Protein AF-A0A9E4UI72-F1 (afdb_monomer)

Foldseek 3Di:
DPPDDPVVVVVVVVVVVVVVVCPVVDPDDADDDPPCVVVSVVVVVVVVVCQVPDPDHDDDDDD

Structure (mmCIF, N/CA/C/O backbone):
data_AF-A0A9E4UI72-F1
#
_entry.id   AF-A0A9E4UI72-F1
#
loop_
_atom_site.group_PDB
_atom_site.id
_atom_site.type_symbol
_atom_site.label_atom_id
_atom_site.label_alt_id
_atom_site.label_comp_id
_atom_site.label_asym_id
_atom_site.label_entity_id
_atom_site.label_seq_id
_atom_site.pdbx_PDB_ins_code
_atom_site.Cartn_x
_atom_site.Cartn_y
_atom_site.Cartn_z
_atom_site.occupancy
_atom_site.B_iso_or_equiv
_atom_site.auth_seq_id
_atom_site.auth_comp_id
_atom_site.auth_asym_id
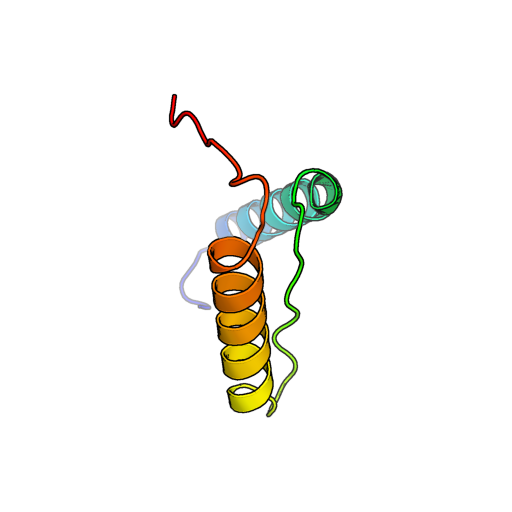_atom_site.auth_atom_id
_atom_site.pdbx_PDB_model_num
ATOM 1 N N . ARG A 1 1 ? 2.295 6.547 -19.823 1.00 64.69 1 ARG A N 1
ATOM 2 C CA . ARG A 1 1 ? 3.688 6.021 -19.836 1.00 64.69 1 ARG A CA 1
ATOM 3 C C . ARG A 1 1 ? 4.107 5.797 -21.288 1.00 64.69 1 ARG A C 1
ATOM 5 O O . ARG A 1 1 ? 3.209 5.687 -22.111 1.00 64.69 1 ARG A O 1
ATOM 12 N N . MET A 1 2 ? 5.416 5.695 -21.567 1.00 71.50 2 MET A N 1
ATOM 13 C CA . MET A 1 2 ? 6.029 5.450 -22.897 1.00 71.50 2 MET A CA 1
ATOM 14 C C . MET A 1 2 ? 6.231 6.669 -23.817 1.00 71.50 2 MET A C 1
ATOM 16 O O . MET A 1 2 ? 6.397 6.513 -25.020 1.00 71.50 2 MET A O 1
ATOM 20 N N . THR A 1 3 ? 6.252 7.877 -23.256 1.00 88.81 3 THR A N 1
ATOM 21 C CA . THR A 1 3 ? 6.624 9.116 -23.971 1.00 88.81 3 THR A CA 1
ATOM 22 C C . THR A 1 3 ? 7.925 9.730 -23.446 1.00 88.81 3 THR A C 1
ATOM 24 O O . THR A 1 3 ? 8.313 10.803 -23.888 1.00 88.81 3 THR A O 1
ATOM 27 N N . GLU A 1 4 ? 8.552 9.079 -22.468 1.00 89.75 4 GLU A N 1
ATOM 28 C CA . GLU A 1 4 ? 9.802 9.499 -21.827 1.00 89.75 4 GLU A CA 1
ATOM 29 C C . GLU A 1 4 ? 11.008 9.039 -22.659 1.00 89.75 4 GLU A C 1
ATOM 31 O O . GLU A 1 4 ? 10.937 8.020 -23.358 1.00 89.75 4 GLU A O 1
ATOM 36 N N . ALA A 1 5 ? 12.112 9.782 -22.593 1.00 93.38 5 ALA A N 1
ATOM 37 C CA . ALA A 1 5 ? 13.359 9.364 -23.219 1.00 93.38 5 ALA A CA 1
ATOM 38 C C . ALA A 1 5 ? 13.920 8.106 -22.518 1.00 93.38 5 ALA A C 1
ATOM 40 O O . ALA A 1 5 ? 13.665 7.899 -21.329 1.00 93.38 5 ALA A O 1
ATOM 41 N N . PRO A 1 6 ? 14.732 7.271 -23.197 1.00 92.25 6 PRO A N 1
ATOM 42 C CA . PRO A 1 6 ? 15.270 6.044 -22.599 1.00 92.25 6 PRO A CA 1
ATOM 43 C C . PRO A 1 6 ? 16.017 6.269 -21.275 1.00 92.25 6 PRO A C 1
ATOM 45 O O . PRO A 1 6 ? 15.785 5.545 -20.312 1.00 92.25 6 PRO A O 1
ATOM 48 N N . ALA A 1 7 ? 16.836 7.322 -21.194 1.00 93.19 7 ALA A N 1
ATOM 49 C CA . ALA A 1 7 ? 17.574 7.667 -19.978 1.00 93.19 7 ALA A CA 1
ATOM 50 C C . ALA A 1 7 ? 16.652 8.070 -18.809 1.00 93.19 7 ALA A C 1
ATOM 52 O O . ALA A 1 7 ? 16.939 7.770 -17.653 1.00 93.19 7 ALA A O 1
ATOM 53 N N . GLU A 1 8 ? 15.521 8.718 -19.099 1.00 94.19 8 GLU A N 1
ATOM 54 C CA . GLU A 1 8 ? 14.526 9.085 -18.085 1.00 94.19 8 GLU A CA 1
ATOM 55 C C . GLU A 1 8 ? 13.791 7.843 -17.565 1.00 94.19 8 GLU A C 1
ATOM 57 O O . GLU A 1 8 ? 13.564 7.714 -16.361 1.00 94.19 8 GLU A O 1
ATOM 62 N N . ALA A 1 9 ? 13.482 6.887 -18.451 1.00 92.94 9 ALA A N 1
ATOM 63 C CA . ALA A 1 9 ? 12.894 5.609 -18.061 1.00 92.94 9 ALA A CA 1
ATOM 64 C C . ALA A 1 9 ? 13.836 4.793 -17.162 1.00 92.94 9 ALA A C 1
ATOM 66 O O . ALA A 1 9 ? 13.384 4.225 -16.166 1.00 92.94 9 ALA A O 1
ATOM 67 N N . GLU A 1 10 ? 15.128 4.739 -17.500 1.00 94.50 10 GLU A N 1
ATOM 68 C CA . GLU A 1 10 ? 16.154 4.065 -16.697 1.00 94.50 10 GLU A CA 1
ATOM 69 C C . GLU A 1 10 ? 16.279 4.694 -15.308 1.00 94.50 10 GLU A C 1
ATOM 71 O O . GLU A 1 10 ? 16.206 3.977 -14.309 1.00 94.50 10 GLU A O 1
ATOM 76 N N . LEU A 1 11 ? 16.358 6.027 -15.237 1.00 94.94 11 LEU A N 1
ATOM 77 C CA . LEU A 1 11 ? 16.392 6.761 -13.972 1.00 94.94 11 LEU A CA 1
ATOM 78 C C . LEU A 1 11 ? 15.137 6.497 -13.126 1.00 94.94 11 LEU A C 1
ATOM 80 O O . LEU A 1 11 ? 15.219 6.252 -11.924 1.00 94.94 11 LEU A O 1
ATOM 84 N N . ARG A 1 12 ? 13.950 6.490 -13.742 1.00 94.94 12 ARG A N 1
ATOM 85 C CA . ARG A 1 12 ? 12.700 6.199 -13.029 1.00 94.94 12 ARG A CA 1
ATOM 86 C C . ARG A 1 12 ? 12.674 4.772 -12.476 1.00 94.94 12 ARG A C 1
ATOM 88 O O . ARG A 1 12 ? 12.112 4.543 -11.408 1.00 94.94 12 ARG A O 1
ATOM 95 N N . LEU A 1 13 ? 13.232 3.804 -13.204 1.00 95.00 13 LEU A N 1
ATOM 96 C CA . LEU A 1 13 ? 13.325 2.420 -12.739 1.00 95.00 13 LEU A CA 1
ATOM 97 C C . LEU A 1 13 ? 14.349 2.265 -11.612 1.00 95.00 13 LEU A C 1
ATOM 99 O O . LEU A 1 13 ? 14.058 1.541 -10.663 1.00 95.00 13 LEU A O 1
ATOM 103 N N . SER A 1 14 ? 15.504 2.936 -11.680 1.00 96.94 14 SER A N 1
ATOM 104 C CA . SER A 1 14 ? 16.503 2.877 -10.605 1.00 96.94 14 SER A CA 1
ATOM 105 C C . SER A 1 14 ? 15.949 3.448 -9.301 1.00 96.94 14 SER A C 1
ATOM 107 O O . SER A 1 14 ? 16.049 2.797 -8.265 1.00 96.94 14 SER A O 1
ATOM 109 N N . ILE A 1 15 ? 15.265 4.594 -9.373 1.00 96.62 15 ILE A N 1
ATOM 110 C CA . ILE A 1 15 ? 14.588 5.198 -8.218 1.00 96.62 15 ILE A CA 1
ATOM 111 C C . ILE A 1 15 ? 13.527 4.244 -7.664 1.00 96.62 15 ILE A C 1
ATOM 113 O O . ILE A 1 15 ? 13.505 3.984 -6.467 1.00 96.62 15 ILE A O 1
ATOM 117 N N . ALA A 1 16 ? 12.694 3.649 -8.523 1.00 95.19 16 ALA A N 1
ATOM 118 C CA . ALA A 1 16 ? 11.675 2.705 -8.069 1.00 95.19 16 ALA A CA 1
ATOM 119 C C . ALA A 1 16 ? 12.280 1.492 -7.336 1.00 95.19 16 ALA A C 1
ATOM 121 O O . ALA A 1 16 ? 11.694 1.004 -6.373 1.00 95.19 16 ALA A O 1
ATOM 122 N N . TRP A 1 17 ? 13.449 0.997 -7.754 1.00 96.81 17 TRP A N 1
ATOM 123 C CA . TRP A 1 17 ? 14.146 -0.078 -7.039 1.00 96.81 17 TRP A CA 1
ATOM 124 C C . TRP A 1 17 ? 14.624 0.353 -5.650 1.00 96.81 17 TRP A C 1
ATOM 126 O O . TRP A 1 17 ? 14.441 -0.398 -4.689 1.00 96.81 17 TRP A O 1
ATOM 136 N N . GLU A 1 18 ? 15.192 1.553 -5.534 1.00 97.25 18 GLU A N 1
ATOM 137 C CA . GLU A 1 18 ? 15.600 2.130 -4.248 1.00 97.25 18 GLU A CA 1
ATOM 138 C C . GLU A 1 18 ? 14.394 2.330 -3.318 1.00 97.25 18 GLU A C 1
ATOM 140 O O . GLU A 1 18 ? 14.426 1.917 -2.158 1.00 97.25 18 GLU A O 1
ATOM 145 N N . GLU A 1 19 ? 13.294 2.881 -3.838 1.00 96.00 19 GLU A N 1
ATOM 146 C CA . GLU A 1 19 ? 12.036 3.064 -3.108 1.00 96.00 19 GLU A CA 1
ATOM 147 C C . GLU A 1 19 ? 11.456 1.730 -2.623 1.00 96.00 19 GLU A C 1
ATOM 149 O O . GLU A 1 19 ? 11.043 1.609 -1.469 1.00 96.00 19 GLU A O 1
ATOM 154 N N . MET A 1 20 ? 11.474 0.693 -3.465 1.00 94.38 20 MET A N 1
ATOM 155 C CA . MET A 1 20 ? 11.020 -0.648 -3.085 1.00 94.38 20 MET A CA 1
ATOM 156 C C . MET A 1 20 ? 11.874 -1.259 -1.966 1.00 94.38 20 MET A C 1
AT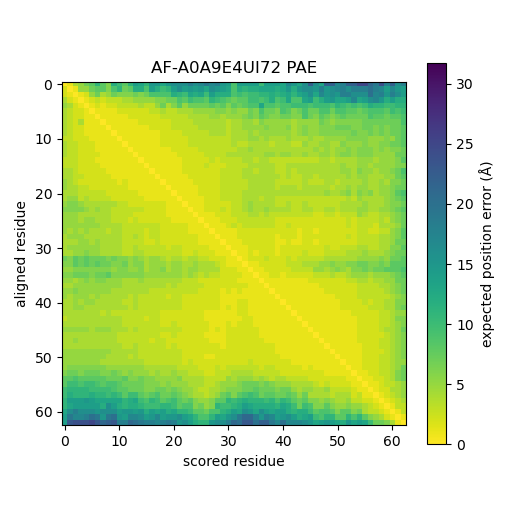OM 158 O O . MET A 1 20 ? 11.349 -2.007 -1.138 1.00 94.38 20 MET A O 1
ATOM 162 N N . GLY A 1 21 ? 13.165 -0.918 -1.894 1.00 95.69 21 GLY A N 1
ATOM 163 C CA . GLY A 1 21 ? 14.044 -1.295 -0.783 1.00 95.69 21 GLY A CA 1
ATOM 164 C C . GLY A 1 21 ? 13.615 -0.700 0.563 1.00 95.69 21 GLY A C 1
ATOM 165 O O . GLY A 1 21 ? 13.874 -1.292 1.610 1.00 95.69 21 GLY A O 1
ATOM 166 N N . ARG A 1 22 ? 12.887 0.421 0.543 1.00 96.00 22 ARG A N 1
ATOM 167 C CA . ARG A 1 22 ? 12.379 1.130 1.727 1.00 96.00 22 ARG A CA 1
ATOM 168 C C . ARG A 1 22 ? 10.976 0.693 2.148 1.00 96.00 22 ARG A C 1
ATOM 170 O O . ARG A 1 22 ? 10.382 1.298 3.033 1.00 96.00 22 ARG A O 1
ATOM 177 N N . VAL A 1 23 ? 10.438 -0.390 1.577 1.00 93.94 23 VAL A N 1
ATOM 178 C CA . VAL A 1 23 ? 9.088 -0.892 1.906 1.00 93.94 23 VAL A CA 1
ATOM 179 C C . VAL A 1 23 ? 8.884 -1.154 3.405 1.00 93.94 23 VAL A C 1
ATOM 181 O O . VAL A 1 23 ? 7.769 -1.023 3.898 1.00 93.94 23 VAL A O 1
ATOM 184 N N . GLY A 1 24 ? 9.952 -1.491 4.137 1.00 94.69 24 GLY A N 1
ATOM 185 C CA . GLY A 1 24 ? 9.908 -1.718 5.585 1.00 94.69 24 GLY A CA 1
ATOM 186 C C . GLY A 1 24 ? 9.659 -0.461 6.425 1.00 94.69 24 GLY A C 1
ATOM 187 O O . GLY A 1 24 ? 9.368 -0.586 7.609 1.00 94.69 24 GLY A O 1
ATOM 188 N N . GLU A 1 25 ? 9.750 0.733 5.837 1.00 94.75 25 GLU A N 1
ATOM 189 C CA . GLU A 1 25 ? 9.431 2.000 6.509 1.00 94.75 25 GLU A CA 1
ATOM 190 C C . GLU A 1 25 ? 7.919 2.263 6.587 1.00 94.75 25 GLU A C 1
ATOM 192 O O . GLU A 1 25 ? 7.480 3.154 7.312 1.00 94.75 25 GLU A O 1
ATOM 197 N N . PHE A 1 26 ? 7.111 1.488 5.858 1.00 92.69 26 PHE A N 1
ATOM 198 C CA . PHE A 1 26 ? 5.661 1.634 5.817 1.00 92.69 26 PHE A CA 1
ATOM 199 C C . PHE A 1 26 ? 4.971 0.574 6.681 1.00 92.69 26 PHE A C 1
ATOM 201 O O . PHE A 1 26 ? 5.264 -0.616 6.597 1.00 92.69 26 PHE A O 1
ATOM 208 N N . GLU A 1 27 ? 3.986 1.002 7.473 1.00 92.06 27 GLU A N 1
ATOM 209 C CA . GLU A 1 27 ? 3.199 0.117 8.348 1.00 92.06 27 GLU A CA 1
ATOM 210 C C . GLU A 1 27 ? 2.244 -0.801 7.562 1.00 92.06 27 GLU A C 1
ATOM 212 O O . GLU A 1 27 ? 1.907 -1.894 8.017 1.00 92.06 27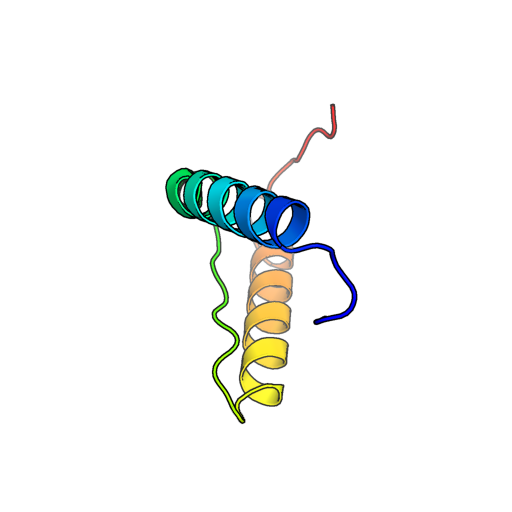 GLU A O 1
ATOM 217 N N . TYR A 1 28 ? 1.823 -0.376 6.367 1.00 94.50 28 TYR A N 1
ATOM 218 C CA . TYR A 1 28 ? 0.887 -1.104 5.514 1.00 94.50 28 TYR A CA 1
ATOM 219 C C . TYR A 1 28 ? 1.390 -1.173 4.069 1.00 94.50 28 TYR A C 1
ATOM 221 O O . TYR A 1 28 ? 1.957 -0.215 3.548 1.00 94.50 28 TYR A O 1
ATOM 229 N N . ARG A 1 29 ? 1.119 -2.297 3.392 1.00 94.94 29 ARG A N 1
ATOM 230 C CA . ARG A 1 29 ? 1.398 -2.500 1.963 1.00 94.94 29 ARG A CA 1
ATOM 231 C C . ARG A 1 29 ? 0.159 -3.033 1.262 1.00 94.94 29 ARG A C 1
ATOM 233 O O . ARG A 1 29 ? -0.364 -4.074 1.652 1.00 94.94 29 ARG A O 1
ATOM 240 N N . VAL A 1 30 ? -0.217 -2.392 0.161 1.00 96.25 30 VAL A N 1
ATOM 241 C CA . VAL A 1 30 ? -1.282 -2.856 -0.736 1.00 96.25 30 VAL A CA 1
ATOM 242 C C . VAL A 1 30 ? -0.673 -3.183 -2.098 1.00 96.25 30 VAL A C 1
ATOM 244 O O . VAL A 1 30 ? 0.139 -2.421 -2.618 1.00 96.25 30 VAL A O 1
ATOM 247 N N . VAL A 1 31 ? -1.029 -4.334 -2.673 1.00 94.81 31 VAL A N 1
ATOM 248 C CA . VAL A 1 31 ? -0.522 -4.773 -3.983 1.00 94.81 31 VAL A CA 1
ATOM 249 C C . VAL A 1 31 ? -1.653 -4.725 -5.000 1.00 94.81 31 VAL A C 1
ATOM 251 O O . VAL A 1 31 ? -2.576 -5.535 -4.934 1.00 94.81 31 VAL A O 1
ATOM 254 N N . ASN A 1 32 ? -1.547 -3.820 -5.974 1.00 95.31 32 ASN A N 1
ATOM 255 C CA . ASN A 1 32 ? -2.495 -3.739 -7.080 1.00 95.31 32 ASN A CA 1
ATOM 256 C C . ASN A 1 32 ? -2.222 -4.828 -8.122 1.00 95.31 32 ASN A C 1
ATOM 258 O O . ASN A 1 32 ? -1.412 -4.648 -9.029 1.00 95.31 32 ASN A O 1
ATOM 262 N N . ARG A 1 33 ? -2.854 -5.993 -7.945 1.00 95.25 33 ARG A N 1
ATOM 263 C CA . ARG A 1 33 ? -2.786 -7.096 -8.912 1.00 95.25 33 ARG A CA 1
ATOM 264 C C . ARG A 1 33 ? -3.697 -6.806 -10.104 1.00 95.25 33 ARG A C 1
ATOM 266 O O . ARG A 1 33 ? -4.762 -6.215 -9.940 1.00 95.25 33 ARG A O 1
ATOM 273 N N . ASN A 1 34 ? -3.304 -7.295 -11.279 1.00 95.50 34 ASN A N 1
ATOM 274 C CA . ASN A 1 34 ? -4.132 -7.224 -12.484 1.00 95.50 34 ASN A CA 1
ATOM 275 C C . ASN A 1 34 ? -5.542 -7.768 -12.213 1.00 95.50 34 ASN A C 1
ATOM 277 O O . ASN A 1 34 ? -5.691 -8.763 -11.502 1.00 95.50 34 ASN A O 1
ATOM 281 N N . ASP A 1 35 ? -6.552 -7.090 -12.761 1.00 96.06 35 ASP A N 1
ATOM 282 C CA . ASP A 1 35 ? -7.976 -7.447 -12.669 1.00 96.06 35 ASP A CA 1
ATOM 283 C C . ASP A 1 35 ? -8.537 -7.544 -11.238 1.00 96.06 35 ASP A C 1
ATOM 285 O O . ASP A 1 35 ? -9.563 -8.178 -10.997 1.00 96.06 35 ASP A O 1
ATOM 289 N N . ARG A 1 36 ? -7.873 -6.918 -10.258 1.00 96.88 36 ARG A N 1
ATOM 290 C CA . ARG A 1 36 ? -8.274 -6.941 -8.839 1.00 96.88 36 ARG A CA 1
ATOM 291 C C . ARG A 1 36 ? -8.436 -5.549 -8.239 1.00 96.88 36 ARG A C 1
ATOM 293 O O . ARG A 1 36 ? -8.262 -5.383 -7.035 1.00 96.88 36 ARG A O 1
ATOM 300 N N . LEU A 1 37 ? -8.805 -4.564 -9.056 1.00 97.00 37 LEU A N 1
ATOM 301 C CA . LEU A 1 37 ? -8.951 -3.178 -8.610 1.00 97.00 37 LEU A CA 1
ATOM 302 C C . LEU A 1 37 ? -9.952 -3.037 -7.451 1.00 97.00 37 LEU A C 1
ATOM 304 O O . LEU A 1 37 ? -9.632 -2.396 -6.457 1.00 97.00 37 LEU A O 1
ATOM 308 N N . ASP A 1 38 ? -11.103 -3.707 -7.524 1.00 97.81 38 ASP A N 1
ATOM 309 C CA . ASP A 1 38 ? -12.113 -3.652 -6.456 1.00 97.81 38 ASP A CA 1
ATOM 310 C C . ASP A 1 38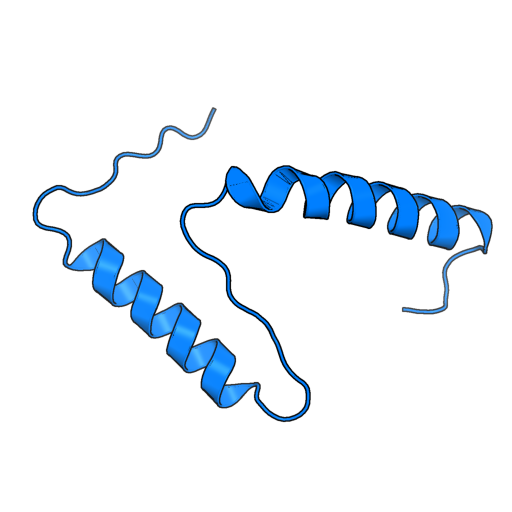 ? -11.582 -4.199 -5.125 1.00 97.81 38 ASP A C 1
ATOM 312 O O . ASP A 1 38 ? -11.866 -3.655 -4.061 1.00 97.81 38 ASP A O 1
ATOM 316 N N . GLN A 1 39 ? -10.751 -5.247 -5.179 1.00 97.62 39 GLN A N 1
ATOM 317 C CA . GLN A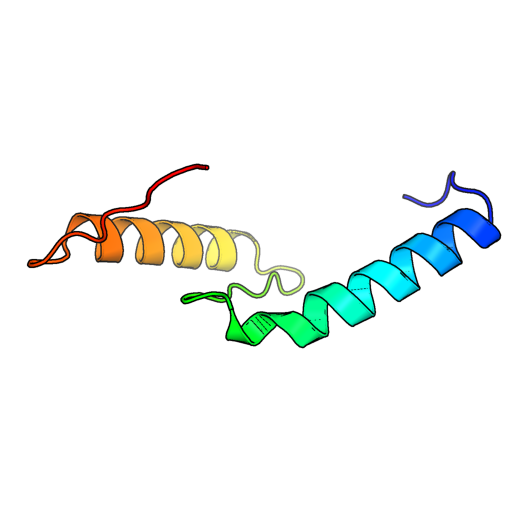 1 39 ? -10.104 -5.791 -3.985 1.00 97.62 39 GLN A CA 1
ATOM 318 C C . GLN A 1 39 ? -9.126 -4.784 -3.384 1.00 97.62 39 GLN A C 1
ATOM 320 O O . GLN A 1 39 ? -9.080 -4.621 -2.174 1.00 97.62 39 GLN A O 1
ATOM 325 N N . VAL A 1 40 ? -8.347 -4.110 -4.226 1.00 98.19 40 VAL A N 1
ATOM 326 C CA . VAL A 1 40 ? -7.356 -3.118 -3.793 1.00 98.19 40 VAL A CA 1
ATOM 327 C C . VAL A 1 40 ? -8.039 -1.941 -3.112 1.00 98.19 40 VAL A C 1
ATOM 329 O O . VAL A 1 40 ? -7.564 -1.482 -2.078 1.00 98.19 40 VAL A O 1
ATOM 332 N N . ILE A 1 41 ? -9.165 -1.483 -3.662 1.00 98.12 41 ILE A N 1
ATOM 333 C CA . ILE A 1 41 ? -9.993 -0.443 -3.048 1.00 98.12 41 ILE A CA 1
ATOM 334 C C . ILE A 1 41 ? -10.493 -0.921 -1.681 1.00 98.12 41 ILE A C 1
ATOM 336 O O . ILE A 1 41 ? -10.282 -0.233 -0.686 1.00 98.12 41 ILE A O 1
ATOM 340 N N . ALA A 1 42 ? -11.054 -2.132 -1.609 1.00 98.06 42 ALA A N 1
ATOM 341 C CA . ALA A 1 42 ? -11.533 -2.702 -0.353 1.00 98.06 42 ALA A CA 1
ATOM 342 C C . ALA A 1 42 ? -10.419 -2.858 0.701 1.00 98.06 42 ALA A C 1
ATOM 344 O O . ALA A 1 42 ? -10.646 -2.593 1.881 1.00 98.06 42 ALA A O 1
ATOM 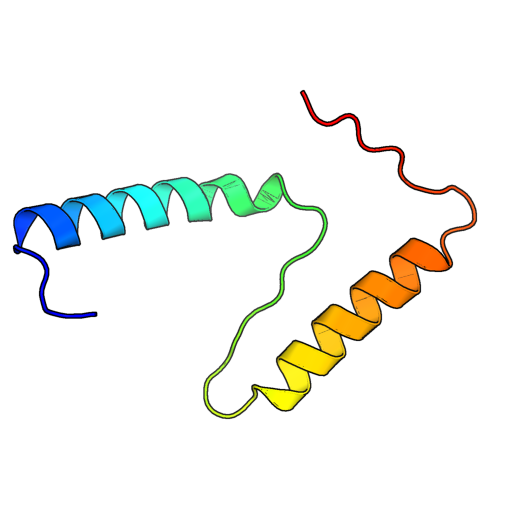345 N N . ASP A 1 43 ? -9.210 -3.249 0.289 1.00 98.00 43 ASP A N 1
ATOM 346 C CA . ASP A 1 43 ? -8.053 -3.371 1.178 1.00 98.00 43 ASP A CA 1
ATOM 347 C C . ASP A 1 43 ? -7.649 -1.996 1.745 1.00 98.00 43 ASP A C 1
ATOM 349 O O . ASP A 1 43 ? -7.395 -1.870 2.945 1.00 98.00 43 ASP A O 1
ATOM 353 N N . ILE A 1 44 ? -7.635 -0.949 0.908 1.00 98.06 44 ILE A N 1
ATOM 354 C CA . ILE A 1 44 ? -7.341 0.432 1.328 1.00 98.06 44 ILE A CA 1
ATOM 355 C C . ILE A 1 44 ? -8.409 0.941 2.302 1.00 98.06 44 ILE A C 1
ATOM 357 O O . ILE A 1 44 ? -8.068 1.452 3.372 1.00 98.06 44 ILE A O 1
ATOM 361 N N . ASP A 1 45 ? -9.690 0.771 1.968 1.00 98.50 45 ASP A N 1
ATOM 362 C CA . ASP A 1 45 ? -10.804 1.182 2.827 1.00 98.50 45 ASP A CA 1
ATOM 363 C C . ASP A 1 45 ? -10.757 0.464 4.183 1.00 98.50 45 ASP A C 1
ATOM 365 O O . ASP A 1 45 ? -10.961 1.085 5.230 1.00 98.50 45 ASP A O 1
ATOM 369 N N . GLY A 1 46 ? -10.414 -0.827 4.180 1.00 98.00 46 GLY A N 1
ATOM 370 C CA . GLY A 1 46 ? -10.233 -1.630 5.385 1.00 98.00 46 GLY A CA 1
ATOM 371 C C . GLY A 1 46 ? -9.108 -1.115 6.283 1.00 98.00 46 GLY A C 1
ATOM 372 O O . GLY A 1 46 ? -9.299 -0.990 7.495 1.00 98.00 46 GLY A O 1
ATOM 373 N N . ILE A 1 47 ? -7.959 -0.752 5.703 1.00 97.00 47 ILE A N 1
ATOM 374 C CA . ILE A 1 47 ? -6.835 -0.158 6.445 1.00 97.00 47 ILE A CA 1
ATOM 375 C C . ILE A 1 47 ? -7.253 1.178 7.072 1.00 97.00 47 ILE A C 1
ATOM 377 O O . ILE A 1 47 ? -7.022 1.405 8.260 1.00 97.00 47 ILE A O 1
ATOM 381 N N . ILE A 1 48 ? -7.919 2.049 6.307 1.00 95.75 48 ILE A N 1
ATOM 382 C CA . ILE A 1 48 ? -8.387 3.352 6.803 1.00 95.75 48 ILE A CA 1
ATOM 383 C C . ILE A 1 48 ? -9.389 3.172 7.950 1.00 95.75 48 ILE A C 1
ATOM 385 O O . ILE A 1 48 ? -9.314 3.884 8.954 1.00 95.75 48 ILE A O 1
ATOM 389 N N . ALA A 1 49 ? -10.328 2.232 7.820 1.00 97.50 49 ALA A N 1
ATOM 390 C CA . ALA A 1 49 ? -11.296 1.932 8.868 1.00 97.50 49 ALA A CA 1
ATOM 391 C C . ALA A 1 49 ? -10.609 1.414 10.142 1.00 97.50 49 ALA A C 1
ATOM 393 O O . ALA A 1 49 ? -10.903 1.901 11.234 1.00 97.50 49 ALA A O 1
ATOM 394 N N . ALA A 1 50 ? -9.652 0.490 10.006 1.00 95.94 50 ALA A N 1
ATOM 395 C CA . ALA A 1 50 ? -8.891 -0.048 11.132 1.00 95.94 50 ALA A CA 1
ATOM 396 C C . ALA A 1 50 ? -8.110 1.046 11.878 1.00 95.94 50 ALA A C 1
ATOM 398 O O . ALA A 1 50 ? -8.172 1.116 13.107 1.00 95.94 50 ALA A O 1
ATOM 399 N N . GLU A 1 51 ? -7.443 1.946 11.150 1.00 95.12 51 GLU A N 1
ATOM 400 C CA . GLU A 1 51 ? -6.708 3.066 11.748 1.00 95.12 51 GLU A CA 1
ATOM 401 C C . GLU A 1 51 ? -7.637 4.045 12.483 1.00 95.12 51 GLU A C 1
ATOM 403 O O . GLU A 1 51 ? -7.318 4.484 13.589 1.00 95.12 51 GLU A O 1
ATOM 408 N N . LYS A 1 52 ? -8.824 4.336 11.933 1.00 93.88 52 LYS A N 1
ATOM 409 C CA . LYS A 1 52 ? -9.834 5.185 12.596 1.00 93.88 52 LYS A CA 1
ATOM 410 C C . LYS A 1 52 ? -10.418 4.552 13.861 1.00 93.88 52 LYS A C 1
ATOM 412 O O . LYS A 1 52 ? -10.802 5.272 14.778 1.00 93.88 52 LYS A O 1
ATOM 417 N N . CYS A 1 53 ? -10.491 3.224 13.919 1.00 95.56 53 CYS A N 1
ATOM 418 C CA . CYS A 1 53 ? -11.004 2.477 15.068 1.00 95.56 53 CYS A CA 1
ATOM 419 C C . CYS A 1 53 ? -9.938 2.169 16.135 1.00 95.56 53 CYS A C 1
ATOM 421 O O . CYS A 1 53 ? -10.247 1.545 17.154 1.00 95.56 53 CYS A O 1
ATOM 423 N N . ARG A 1 54 ? -8.680 2.573 15.928 1.00 95.75 54 ARG A N 1
ATOM 424 C CA . ARG A 1 54 ? -7.571 2.257 16.832 1.00 95.75 54 ARG A CA 1
ATOM 425 C C . ARG A 1 54 ? -7.766 2.935 18.196 1.00 95.75 54 ARG A C 1
ATOM 427 O O . ARG A 1 54 ? -7.798 4.156 18.293 1.00 95.75 54 ARG A O 1
ATOM 434 N N . VAL A 1 55 ? -7.813 2.140 19.274 1.00 96.31 55 VAL A N 1
ATOM 435 C CA . VAL A 1 55 ? -7.990 2.626 20.669 1.00 96.31 55 VAL A CA 1
ATOM 436 C C . VAL A 1 55 ? -6.910 3.632 21.083 1.00 96.31 55 VAL A C 1
ATOM 438 O O . VAL A 1 55 ? -7.161 4.535 21.877 1.00 96.31 55 VAL A O 1
ATOM 441 N N . LYS A 1 56 ? -5.699 3.475 20.543 1.00 93.88 56 LYS A N 1
ATOM 442 C CA . LYS A 1 56 ? -4.600 4.436 20.663 1.00 93.88 56 LYS A C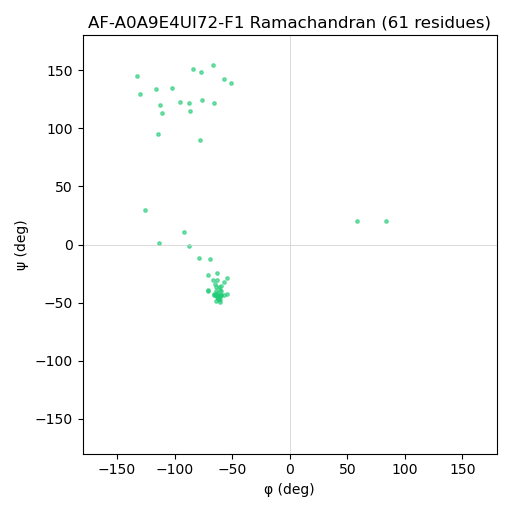A 1
ATOM 443 C C . LYS A 1 56 ? -4.313 4.999 19.271 1.00 93.88 56 LYS A C 1
ATOM 445 O O . LYS A 1 56 ? -3.593 4.336 18.520 1.00 93.88 56 LYS A O 1
ATOM 450 N N . PRO A 1 57 ? -4.897 6.154 18.910 1.00 88.75 57 PRO A N 1
ATOM 451 C CA . PRO A 1 57 ? -4.706 6.749 17.598 1.00 88.75 57 PRO A CA 1
ATOM 452 C C . PRO A 1 57 ? -3.230 7.006 17.311 1.00 88.75 57 PRO A C 1
ATOM 454 O O . PRO A 1 57 ? -2.468 7.399 18.198 1.00 88.75 57 PRO A O 1
ATOM 457 N N . ARG A 1 58 ? -2.833 6.797 16.058 1.00 85.81 58 ARG A N 1
ATOM 458 C CA . ARG A 1 58 ? -1.502 7.166 15.590 1.00 85.81 58 ARG A CA 1
ATOM 459 C C . ARG A 1 58 ? -1.458 8.679 15.381 1.00 85.81 58 ARG A C 1
ATOM 461 O O . ARG A 1 58 ? -2.277 9.222 14.644 1.00 85.81 58 ARG A O 1
ATOM 468 N N . VAL A 1 59 ? -0.515 9.352 16.034 1.00 85.56 59 VAL A N 1
ATOM 469 C CA . VAL A 1 59 ? -0.245 10.780 15.826 1.00 85.56 59 VAL A CA 1
ATOM 470 C C . VAL A 1 59 ? 0.883 10.885 14.812 1.00 85.56 59 VAL A C 1
ATOM 472 O O . VAL A 1 59 ? 1.943 10.298 15.011 1.00 85.56 59 VAL A O 1
ATOM 475 N N . VAL A 1 60 ? 0.629 11.588 13.713 1.00 82.50 60 VAL A N 1
ATOM 476 C CA . VAL A 1 60 ? 1.611 11.816 12.651 1.00 82.50 60 VAL A CA 1
ATOM 477 C C . VAL A 1 60 ? 1.944 13.299 12.644 1.00 82.50 60 VAL A C 1
ATOM 479 O O . VAL A 1 60 ? 1.053 14.122 12.443 1.00 82.50 60 VAL A O 1
ATOM 482 N N . GLU A 1 61 ? 3.212 13.634 12.859 1.00 84.50 61 GLU A N 1
ATOM 483 C CA . GLU A 1 61 ? 3.727 14.975 12.594 1.00 84.50 61 GLU A CA 1
ATOM 484 C C . GLU A 1 61 ? 4.177 15.038 11.135 1.00 84.50 61 GLU A 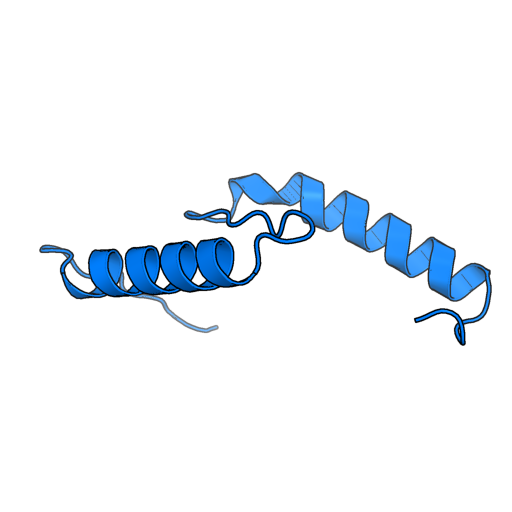C 1
ATOM 486 O O . GLU A 1 61 ? 4.995 14.234 10.685 1.00 84.50 61 GLU A O 1
ATOM 491 N N . LEU A 1 62 ? 3.597 15.969 10.381 1.00 77.69 62 LEU A N 1
ATOM 492 C CA . LEU A 1 62 ? 4.086 16.317 9.053 1.00 77.69 62 LEU A CA 1
ATOM 493 C C . LEU A 1 62 ? 5.167 17.385 9.251 1.00 77.69 62 LEU A C 1
ATOM 495 O O . LEU A 1 62 ? 4.861 18.452 9.784 1.00 77.69 62 LEU A O 1
ATOM 499 N N . LEU A 1 63 ? 6.411 17.048 8.898 1.00 67.25 63 LEU A N 1
ATOM 500 C CA . LEU A 1 63 ? 7.561 17.962 8.922 1.00 67.25 63 LEU A CA 1
ATOM 501 C C . LEU A 1 63 ? 7.448 19.042 7.841 1.00 67.25 63 LEU A C 1
ATOM 503 O O . LEU A 1 63 ? 6.960 18.715 6.734 1.00 67.25 63 LEU A O 1
#

Radius of gyration: 16.46 Å; Cα contacts (8 Å, |Δi|>4): 13; chains: 1; bounding box: 30×25×45 Å

Mean predicted al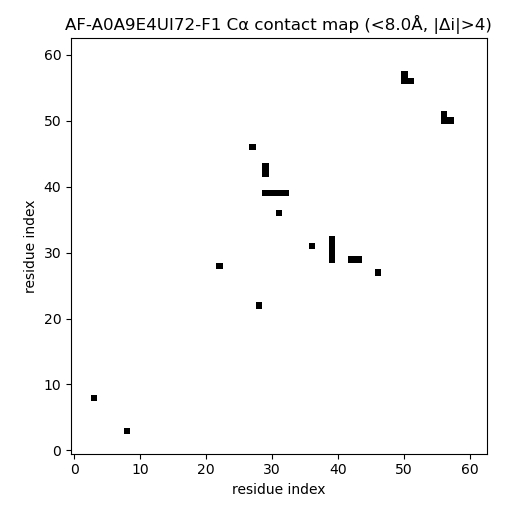igned error: 4.57 Å

pLDDT: mean 93.03, std 6.9, range [64.69, 98.5]

Secondary structure (DSSP, 8-state):
---S-HHHHHHHHHHHHHHHHTGGG-S------TT-HHHHHHHHHHHHHHHHT-SSPPP----

Solvent-accessible surface area (backbone atoms only — not comparable to full-atom values): 4194 Å² total; per-residue (Å²): 137,91,84,67,56,72,71,56,52,50,52,54,49,54,50,50,54,57,54,59,71,49,54,82,80,48,97,75,86,86,76,84,50,87,99,34,62,72,57,42,51,50,53,51,53,49,51,54,50,52,56,74,67,38,93,73,67,87,86,79,85,84,132

Sequence (63 aa):
RMTEAPAEAELRLSIAWEEMGRVGEFEYRVVNRNDRLDQVIADIDGIIAAEKCRVKPRVVELL